Protein AF-A0A3N5IYI3-F1 (afdb_monomer_lite)

Secondary structure (DSSP, 8-state):
--SS-EEEEETTTTEEEEE---TTSS-TT--THHHHHHHHHHHHHHHH-

Foldseek 3Di:
DQQQWDWDADPVLRDTDIDDDRCQVPHVPRPVSVVVVVVVVVVVVVVSD

Radius of gyration: 12.18 Å; chains: 1; bounding box: 24×15×36 Å

Structure (mmCIF, N/CA/C/O backbone):
data_AF-A0A3N5IYI3-F1
#
_entry.id   AF-A0A3N5IYI3-F1
#
loop_
_atom_site.group_PDB
_atom_site.id
_atom_site.type_symbol
_atom_site.label_atom_id
_atom_site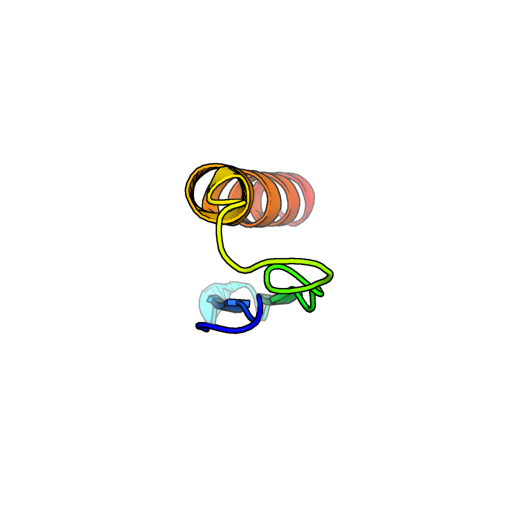.label_alt_id
_atom_site.label_comp_id
_atom_site.label_asym_id
_atom_site.label_entity_id
_atom_site.label_seq_id
_atom_site.pdbx_PDB_ins_code
_atom_site.Cartn_x
_atom_site.Cartn_y
_atom_site.Cartn_z
_atom_site.occupancy
_atom_site.B_iso_or_equiv
_atom_site.auth_seq_id
_atom_site.auth_comp_id
_atom_site.auth_asym_id
_atom_site.auth_atom_id
_atom_site.pdbx_PDB_model_num
ATOM 1 N N . GLY A 1 1 ? 7.800 -1.683 -1.443 1.00 90.25 1 GLY A N 1
ATOM 2 C CA . GLY A 1 1 ? 8.512 -2.774 -2.140 1.00 90.25 1 GLY A CA 1
ATOM 3 C C . GLY A 1 1 ? 8.703 -2.480 -3.621 1.00 90.25 1 GLY A C 1
ATOM 4 O O . GLY A 1 1 ? 7.867 -1.802 -4.218 1.00 90.25 1 GLY A O 1
ATOM 5 N N . PHE A 1 2 ? 9.797 -2.974 -4.207 1.00 92.62 2 PHE A N 1
ATOM 6 C CA . PHE A 1 2 ? 10.144 -2.796 -5.627 1.00 92.62 2 PHE A CA 1
ATOM 7 C C . PHE A 1 2 ? 9.119 -3.445 -6.569 1.00 92.62 2 PHE A C 1
ATOM 9 O O . PHE A 1 2 ? 8.561 -2.775 -7.435 1.00 92.62 2 PHE A O 1
ATOM 16 N N . THR A 1 3 ? 8.803 -4.721 -6.336 1.00 94.62 3 THR A N 1
ATOM 17 C CA . THR A 1 3 ? 7.877 -5.517 -7.160 1.00 94.62 3 THR A CA 1
ATOM 18 C C . THR A 1 3 ? 6.426 -5.064 -7.078 1.00 94.62 3 THR A C 1
ATOM 20 O O . THR A 1 3 ? 5.648 -5.384 -7.967 1.00 94.62 3 THR A O 1
ATOM 23 N N . GLY A 1 4 ? 6.065 -4.295 -6.050 1.00 95.25 4 GLY A N 1
ATOM 24 C CA . GLY A 1 4 ? 4.696 -3.839 -5.850 1.00 95.25 4 GLY A CA 1
ATOM 25 C C . GLY A 1 4 ? 4.251 -3.802 -4.395 1.00 95.25 4 GLY A C 1
ATOM 26 O O . GLY A 1 4 ? 3.459 -2.932 -4.043 1.00 95.25 4 GLY A O 1
ATOM 27 N N . THR A 1 5 ? 4.842 -4.640 -3.542 1.00 96.50 5 THR A N 1
ATOM 28 C CA . THR A 1 5 ? 4.459 -4.826 -2.133 1.00 96.50 5 THR A CA 1
ATOM 29 C C . THR A 1 5 ? 4.400 -3.525 -1.331 1.00 96.50 5 THR A C 1
ATOM 31 O O . THR A 1 5 ? 5.333 -2.713 -1.393 1.00 96.50 5 THR A O 1
ATOM 34 N N . SER A 1 6 ? 3.342 -3.355 -0.544 1.00 96.88 6 SER A N 1
ATOM 35 C CA . SER A 1 6 ? 3.209 -2.344 0.507 1.00 96.88 6 SER A CA 1
ATOM 36 C C . SER A 1 6 ? 2.659 -3.002 1.766 1.00 96.88 6 SER A C 1
ATOM 38 O O . SER A 1 6 ? 1.770 -3.841 1.674 1.00 96.88 6 SER A O 1
ATOM 40 N N . PHE A 1 7 ? 3.176 -2.596 2.916 1.00 96.56 7 PHE A N 1
ATOM 41 C CA . PHE A 1 7 ? 2.752 -3.054 4.232 1.00 96.56 7 PHE A CA 1
ATOM 42 C C . PHE A 1 7 ? 2.580 -1.819 5.109 1.00 96.56 7 PHE A C 1
ATOM 44 O O . PHE A 1 7 ? 3.440 -0.934 5.071 1.00 96.56 7 PHE A O 1
ATOM 51 N N . TRP A 1 8 ? 1.486 -1.758 5.854 1.00 96.44 8 TRP A N 1
ATOM 52 C CA . TRP A 1 8 ? 1.224 -0.720 6.839 1.00 96.44 8 TRP A CA 1
ATOM 53 C C . TRP A 1 8 ? 0.444 -1.326 8.005 1.00 96.44 8 TRP A C 1
ATOM 55 O O . TRP A 1 8 ? -0.468 -2.115 7.778 1.00 96.44 8 TRP A O 1
ATOM 65 N N . PHE A 1 9 ? 0.834 -0.990 9.231 1.00 96.69 9 PHE A N 1
ATOM 66 C CA . PHE A 1 9 ? 0.188 -1.461 10.449 1.00 96.69 9 PHE A CA 1
ATOM 67 C C . PHE A 1 9 ? -0.059 -0.265 11.370 1.00 96.69 9 PHE A C 1
ATOM 69 O O . PHE A 1 9 ? 0.895 0.410 11.764 1.00 96.69 9 PHE A O 1
ATOM 76 N N . ASP A 1 10 ? -1.327 -0.002 11.678 1.00 96.25 10 ASP A N 1
ATOM 77 C CA . ASP A 1 10 ? -1.762 0.947 12.701 1.00 96.25 10 ASP A CA 1
ATOM 78 C C . ASP A 1 10 ? -2.059 0.177 13.997 1.00 96.25 10 ASP A C 1
ATOM 80 O O . ASP A 1 10 ? -2.980 -0.638 14.051 1.00 96.25 10 ASP A O 1
ATOM 84 N N . LEU A 1 11 ? -1.241 0.415 15.026 1.00 95.69 11 LEU A N 1
ATOM 85 C CA . LEU A 1 11 ? -1.323 -0.280 16.315 1.00 95.69 11 LEU A CA 1
ATOM 86 C C . LEU A 1 11 ? -2.499 0.185 17.176 1.00 95.69 11 LEU A C 1
ATOM 88 O O . LEU A 1 11 ? -3.020 -0.601 17.960 1.00 95.69 11 LEU A O 1
ATOM 92 N N . GLU A 1 12 ? -2.903 1.452 17.066 1.00 95.31 12 GLU A N 1
ATOM 93 C CA . GLU A 1 12 ? -4.002 1.997 17.873 1.00 95.31 12 GLU A CA 1
ATOM 94 C C . GLU A 1 12 ? -5.339 1.388 17.454 1.00 95.31 12 GLU A C 1
ATOM 96 O O . GLU A 1 12 ? -6.230 1.197 18.281 1.00 95.31 12 GLU A O 1
ATOM 101 N N . ARG A 1 13 ? -5.469 1.085 16.160 1.00 92.88 13 ARG A N 1
ATOM 102 C CA . ARG A 1 13 ? -6.694 0.569 15.538 1.00 92.88 13 ARG A CA 1
ATOM 103 C C . ARG A 1 13 ? -6.657 -0.928 15.254 1.00 92.88 13 ARG A C 1
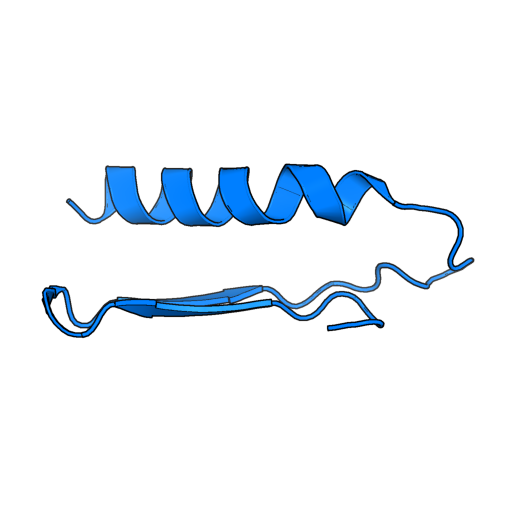ATOM 105 O O . ARG A 1 13 ? -7.605 -1.428 14.653 1.00 92.88 13 ARG A O 1
ATOM 112 N N . ASP A 1 14 ? -5.573 -1.604 15.636 1.00 95.94 14 ASP A N 1
ATOM 113 C CA . ASP A 1 14 ? -5.283 -3.003 15.292 1.00 95.94 14 ASP A CA 1
ATOM 114 C C . ASP A 1 14 ? -5.509 -3.300 13.791 1.00 95.94 14 ASP A C 1
ATOM 116 O O . ASP A 1 14 ? -6.076 -4.320 13.396 1.00 95.94 14 ASP A O 1
ATOM 120 N N . LEU A 1 15 ? -5.106 -2.356 12.928 1.00 96.19 15 LEU A N 1
ATOM 121 C CA . LEU A 1 15 ? -5.382 -2.386 11.490 1.00 96.19 15 LEU A CA 1
ATOM 122 C C . LEU A 1 15 ? -4.116 -2.704 10.699 1.00 96.19 15 LEU A C 1
ATOM 124 O O . LEU A 1 15 ? -3.222 -1.869 10.550 1.00 96.19 15 LEU A O 1
ATOM 128 N N . LEU A 1 16 ? -4.081 -3.897 10.109 1.0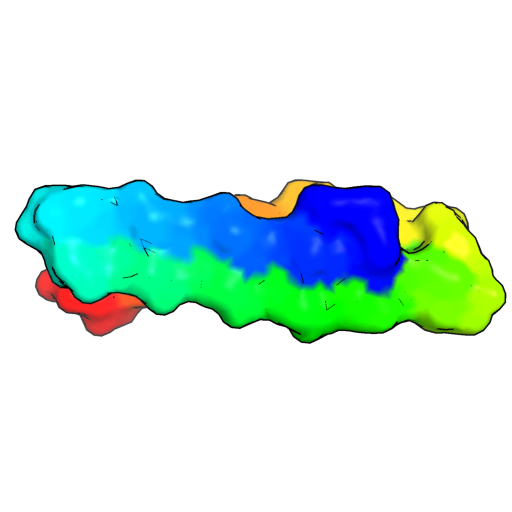0 97.25 16 LEU A N 1
ATOM 129 C CA . LEU A 1 16 ? -3.019 -4.336 9.210 1.00 97.25 16 LEU A CA 1
ATOM 130 C C . LEU A 1 16 ? -3.470 -4.291 7.743 1.00 97.25 16 LEU A C 1
ATOM 132 O O . LEU A 1 16 ? -4.373 -5.021 7.336 1.00 97.25 16 LEU A O 1
ATOM 136 N N . VAL A 1 17 ? -2.776 -3.505 6.916 1.00 97.38 17 VAL A N 1
ATOM 137 C CA . VAL A 1 17 ? -3.022 -3.408 5.471 1.00 97.38 17 VAL A CA 1
ATOM 138 C C . VAL A 1 17 ? -1.823 -3.924 4.676 1.00 97.38 17 VAL A C 1
ATOM 140 O O . VAL A 1 17 ? -0.718 -3.372 4.718 1.00 97.38 17 VAL A O 1
ATOM 143 N N . ILE A 1 18 ? -2.059 -4.968 3.877 1.00 97.75 18 ILE A N 1
ATOM 144 C CA . ILE A 1 18 ? -1.062 -5.576 2.988 1.00 97.75 18 ILE A CA 1
ATOM 145 C C . ILE A 1 18 ? -1.541 -5.465 1.540 1.00 97.75 18 ILE A C 1
ATOM 147 O O . ILE A 1 18 ? -2.549 -6.049 1.155 1.00 97.75 18 ILE A O 1
ATOM 151 N N . LEU A 1 19 ? -0.780 -4.749 0.711 1.00 97.50 19 LEU A N 1
ATOM 152 C CA . LEU A 1 19 ? -1.028 -4.621 -0.724 1.00 97.50 19 LEU A CA 1
ATOM 153 C C . LEU A 1 19 ? 0.035 -5.390 -1.506 1.00 97.50 19 LEU A C 1
ATOM 155 O O . LEU A 1 19 ? 1.209 -5.005 -1.521 1.00 97.50 19 LEU A O 1
ATOM 159 N N . LEU A 1 20 ? -0.388 -6.431 -2.221 1.00 97.00 20 LEU A N 1
ATOM 160 C CA . LEU A 1 20 ? 0.448 -7.203 -3.139 1.00 97.00 20 LEU A CA 1
ATOM 161 C C . LEU A 1 20 ? 0.040 -6.892 -4.579 1.00 97.00 20 LEU A C 1
ATOM 163 O O . LEU A 1 20 ? -1.133 -6.942 -4.930 1.00 97.00 20 LEU A O 1
ATOM 167 N N . THR A 1 21 ? 1.011 -6.535 -5.417 1.00 95.19 21 THR A N 1
ATOM 168 C CA . THR A 1 21 ? 0.775 -6.212 -6.831 1.00 95.19 21 THR A CA 1
ATOM 169 C C . THR A 1 21 ? 1.947 -6.679 -7.683 1.00 95.19 21 THR A C 1
ATOM 171 O O . THR A 1 21 ? 3.064 -6.823 -7.186 1.00 95.19 21 THR A O 1
ATOM 174 N N . ASN A 1 22 ? 1.702 -6.830 -8.984 1.00 95.38 22 ASN A N 1
ATOM 175 C CA . ASN A 1 22 ? 2.710 -7.192 -9.979 1.00 95.38 22 ASN A CA 1
ATOM 176 C C . ASN A 1 22 ? 3.223 -5.950 -10.725 1.00 95.38 22 ASN A C 1
ATOM 178 O O . ASN A 1 22 ? 3.196 -5.902 -11.952 1.00 95.38 22 ASN A O 1
ATOM 182 N N . ARG A 1 23 ? 3.672 -4.911 -10.008 1.00 95.19 23 ARG A N 1
ATOM 183 C CA . ARG A 1 23 ? 4.032 -3.606 -10.604 1.00 95.19 23 ARG A CA 1
ATOM 184 C C . ARG A 1 23 ? 5.111 -3.696 -11.689 1.00 95.19 23 ARG A C 1
ATOM 186 O O . ARG A 1 23 ? 5.183 -2.823 -12.546 1.00 95.19 23 ARG A O 1
ATOM 193 N N . VAL A 1 24 ? 5.966 -4.714 -11.628 1.00 96.50 24 VAL A N 1
ATOM 194 C CA . VAL A 1 24 ? 7.079 -4.908 -12.569 1.00 96.50 24 VAL A CA 1
ATOM 195 C C . VAL A 1 24 ? 6.731 -5.775 -13.782 1.00 96.50 24 VAL A C 1
ATOM 197 O O . VAL A 1 24 ? 7.581 -5.931 -14.655 1.00 96.50 24 VAL A O 1
ATOM 200 N N . HIS A 1 25 ? 5.519 -6.337 -13.850 1.00 94.62 25 HIS A N 1
ATOM 201 C CA . HIS A 1 25 ? 5.072 -7.155 -14.976 1.00 94.62 25 HIS A CA 1
ATOM 202 C C . HIS A 1 25 ? 4.153 -6.353 -15.918 1.00 94.62 25 HIS A C 1
ATOM 204 O O . HIS A 1 25 ? 3.238 -5.684 -15.436 1.00 94.62 25 HIS A O 1
ATOM 210 N N . PRO A 1 26 ? 4.342 -6.426 -17.251 1.00 9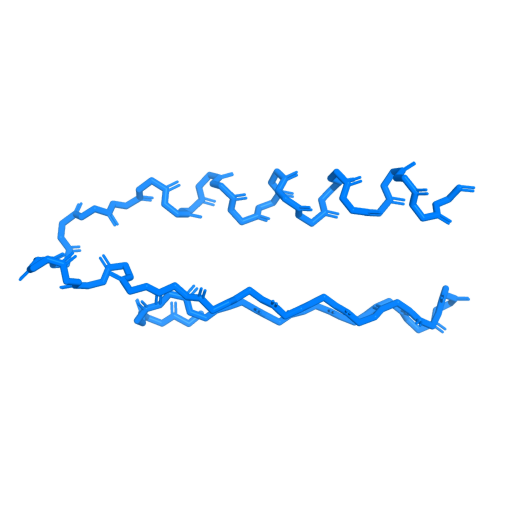5.12 26 PRO A N 1
ATOM 211 C CA . PRO A 1 26 ? 5.45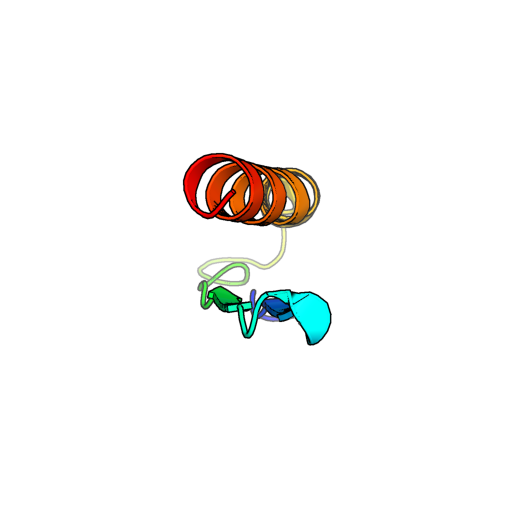4 -7.069 -17.965 1.00 95.12 26 PRO A CA 1
ATOM 212 C C . PRO A 1 26 ? 6.753 -6.244 -17.934 1.00 95.12 26 PRO A C 1
ATOM 214 O O . PRO A 1 26 ? 7.815 -6.762 -18.267 1.00 95.12 26 PRO A O 1
ATOM 217 N N . THR A 1 27 ? 6.688 -4.968 -17.538 1.00 95.94 27 THR A N 1
ATOM 218 C CA . THR A 1 27 ? 7.856 -4.086 -17.416 1.00 95.94 27 THR A CA 1
ATOM 219 C C . THR A 1 27 ? 7.813 -3.279 -16.117 1.00 95.94 27 THR A C 1
ATOM 221 O O . THR A 1 27 ? 6.761 -3.043 -15.526 1.00 95.94 27 THR A O 1
ATOM 224 N N . ARG A 1 28 ? 8.977 -2.780 -15.686 1.00 95.75 28 ARG A N 1
ATOM 225 C CA . ARG A 1 28 ? 9.118 -1.933 -14.489 1.00 95.75 28 ARG A CA 1
ATOM 226 C C . ARG A 1 28 ? 8.795 -0.453 -14.708 1.00 95.75 28 ARG A C 1
ATOM 228 O O . ARG A 1 28 ? 9.011 0.325 -13.789 1.00 95.75 28 ARG A O 1
ATOM 235 N N . THR A 1 29 ? 8.327 -0.034 -15.883 1.00 97.12 29 THR A N 1
ATOM 236 C CA . THR A 1 29 ? 8.123 1.399 -16.181 1.00 97.12 29 THR A CA 1
ATOM 237 C C . THR A 1 29 ? 6.834 1.963 -15.584 1.00 97.12 29 THR A C 1
ATOM 239 O O . THR A 1 29 ? 6.686 3.180 -15.483 1.00 97.12 29 THR A O 1
ATOM 242 N N . ASN A 1 30 ? 5.897 1.107 -15.161 1.00 94.25 30 ASN A N 1
ATOM 243 C CA . ASN A 1 30 ? 4.667 1.551 -14.521 1.00 94.25 30 ASN A CA 1
ATOM 244 C C . ASN A 1 30 ? 4.932 2.053 -13.091 1.00 94.25 30 ASN A C 1
ATOM 246 O O . ASN A 1 30 ? 5.053 1.286 -12.136 1.00 94.25 30 ASN A O 1
ATOM 250 N N . GLU A 1 31 ? 4.972 3.372 -12.943 1.00 95.12 31 GLU A N 1
ATOM 251 C CA . GLU A 1 31 ? 5.191 4.050 -11.664 1.00 95.12 31 GLU A CA 1
ATOM 252 C C . GLU A 1 31 ? 3.883 4.482 -10.971 1.00 95.12 31 GLU A C 1
ATOM 254 O O . GLU A 1 31 ? 3.936 5.034 -9.869 1.00 95.12 31 GLU A O 1
ATOM 259 N N . LYS A 1 32 ? 2.700 4.199 -11.552 1.00 94.81 32 LYS A N 1
ATOM 260 C CA . LYS A 1 32 ? 1.386 4.635 -11.019 1.00 94.81 32 LYS A CA 1
ATOM 261 C C . LYS A 1 32 ? 1.130 4.154 -9.590 1.00 94.81 32 LYS A C 1
ATOM 263 O O . LYS A 1 32 ? 0.423 4.815 -8.829 1.00 94.81 32 LYS A O 1
ATOM 268 N N . ILE A 1 33 ? 1.763 3.047 -9.196 1.00 95.75 33 ILE A N 1
ATOM 269 C CA . ILE A 1 33 ? 1.659 2.514 -7.838 1.00 95.75 33 ILE A CA 1
ATOM 270 C C . ILE A 1 33 ? 2.113 3.511 -6.765 1.00 95.75 33 ILE A C 1
ATOM 272 O O . ILE A 1 33 ? 1.630 3.446 -5.639 1.00 95.75 33 ILE A O 1
ATOM 276 N N . LYS A 1 34 ? 3.033 4.432 -7.091 1.00 94.50 34 LYS A N 1
ATOM 277 C CA . LYS A 1 34 ? 3.536 5.429 -6.135 1.00 94.50 34 LYS A CA 1
ATOM 278 C C . LYS A 1 34 ? 2.406 6.312 -5.614 1.00 94.50 34 LYS A C 1
ATOM 280 O O . LYS A 1 34 ? 2.342 6.547 -4.417 1.00 94.50 34 LYS A O 1
ATOM 285 N N . ARG A 1 35 ? 1.499 6.731 -6.505 1.00 96.81 35 ARG A N 1
ATOM 286 C CA . ARG A 1 35 ? 0.296 7.491 -6.144 1.00 96.81 35 ARG A CA 1
ATOM 287 C C . ARG A 1 35 ? -0.800 6.592 -5.574 1.00 96.81 35 ARG A C 1
ATOM 289 O O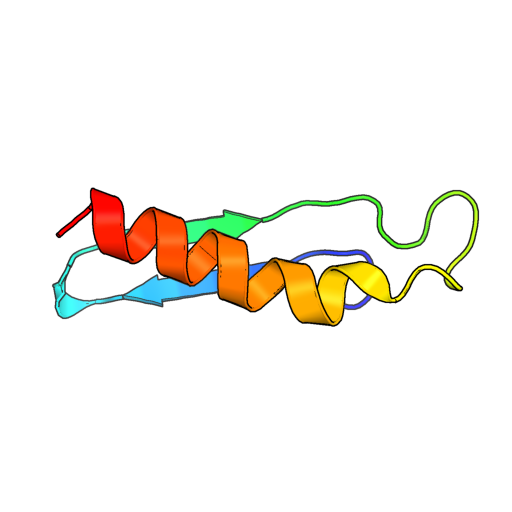 . ARG A 1 35 ? -1.517 7.015 -4.684 1.00 96.81 35 ARG A O 1
ATOM 296 N N . PHE A 1 36 ? -0.938 5.366 -6.078 1.00 96.62 36 PHE A N 1
ATOM 297 C CA . PHE A 1 36 ? -2.001 4.457 -5.641 1.00 96.62 36 PHE A CA 1
ATOM 298 C C . PHE A 1 36 ? -1.828 3.960 -4.198 1.00 96.62 36 PHE A C 1
ATOM 300 O O . PHE A 1 36 ? -2.819 3.801 -3.497 1.00 96.62 36 PHE A O 1
ATOM 307 N N . ARG A 1 37 ? -0.585 3.740 -3.742 1.00 96.12 37 ARG A N 1
ATOM 308 C CA . ARG A 1 37 ? -0.293 3.270 -2.377 1.00 96.12 37 ARG A CA 1
ATOM 309 C C . ARG A 1 37 ? -0.949 4.121 -1.284 1.00 96.12 37 ARG A C 1
ATOM 311 O O . ARG A 1 37 ? -1.715 3.535 -0.535 1.00 96.12 37 ARG A O 1
ATOM 318 N N . PRO A 1 38 ? -0.692 5.438 -1.172 1.00 96.62 38 PRO A N 1
ATOM 319 C CA . PRO A 1 38 ? -1.345 6.238 -0.138 1.00 96.62 38 PRO A CA 1
ATOM 320 C C . PRO A 1 38 ? -2.870 6.213 -0.290 1.00 96.62 38 PRO A C 1
ATOM 322 O O . PRO A 1 38 ? -3.555 5.937 0.678 1.00 96.62 38 PRO A O 1
ATOM 325 N N . LEU A 1 39 ? -3.399 6.326 -1.517 1.00 97.69 39 LEU A N 1
ATOM 326 C CA . LEU A 1 39 ? -4.849 6.355 -1.754 1.00 97.69 39 LEU A CA 1
ATOM 327 C C . LEU A 1 39 ? -5.596 5.131 -1.210 1.00 97.69 39 LEU A C 1
ATOM 329 O O . LEU A 1 39 ? -6.671 5.283 -0.642 1.00 97.69 39 LEU A O 1
ATOM 333 N N . ILE A 1 40 ? -5.064 3.919 -1.408 1.00 97.00 40 ILE A N 1
ATOM 334 C CA . ILE A 1 40 ? -5.737 2.712 -0.915 1.00 97.00 40 ILE A CA 1
ATOM 335 C C . ILE A 1 40 ? -5.609 2.569 0.606 1.00 97.00 40 ILE A C 1
ATOM 337 O O . ILE A 1 40 ? -6.564 2.136 1.241 1.00 97.00 40 ILE A O 1
ATOM 341 N N . HIS A 1 41 ? -4.470 2.963 1.191 1.00 96.88 41 HIS A N 1
ATOM 342 C CA . HIS A 1 41 ? -4.288 2.960 2.649 1.00 96.88 41 HIS A CA 1
ATOM 343 C C . HIS A 1 41 ? -5.212 3.979 3.322 1.00 96.88 41 HIS A C 1
ATOM 345 O O . HIS A 1 41 ? -5.917 3.611 4.255 1.00 96.88 41 HIS A O 1
ATOM 351 N N . ASP A 1 42 ? -5.287 5.203 2.792 1.00 97.06 42 ASP A N 1
ATOM 352 C CA . ASP A 1 42 ? -6.164 6.269 3.291 1.00 97.06 42 ASP A CA 1
ATOM 353 C C . ASP A 1 42 ? -7.640 5.866 3.197 1.00 97.06 42 ASP A C 1
ATOM 355 O O . ASP A 1 42 ? -8.407 6.067 4.137 1.00 97.06 42 ASP A O 1
ATOM 359 N N . LEU A 1 43 ? -8.043 5.251 2.077 1.00 97.75 43 LEU A N 1
ATOM 360 C CA . LEU A 1 43 ? -9.410 4.766 1.901 1.00 97.75 43 LEU A CA 1
ATOM 361 C C . LEU A 1 43 ? -9.750 3.684 2.930 1.00 97.75 43 LEU A C 1
ATOM 363 O O . LEU A 1 43 ? -10.781 3.786 3.591 1.00 97.75 43 LEU A O 1
ATOM 367 N N . ILE A 1 44 ? -8.890 2.674 3.089 1.00 97.19 44 ILE A N 1
ATOM 368 C CA . ILE A 1 44 ? -9.112 1.598 4.065 1.00 97.19 44 ILE A CA 1
ATOM 369 C C . ILE A 1 44 ? -9.175 2.173 5.482 1.00 97.19 44 ILE A C 1
ATOM 371 O O . ILE A 1 44 ? -10.095 1.843 6.223 1.00 97.19 44 ILE A O 1
ATOM 375 N N . PHE A 1 45 ? -8.263 3.082 5.831 1.00 96.56 45 PHE A N 1
ATOM 376 C CA . PHE A 1 45 ? -8.278 3.765 7.123 1.00 96.56 45 PHE A CA 1
ATOM 377 C C . PHE A 1 45 ? -9.580 4.541 7.359 1.00 96.56 45 PHE A C 1
ATOM 379 O O . PHE A 1 45 ? -10.162 4.448 8.438 1.00 96.56 45 PHE A O 1
ATOM 386 N N . SER A 1 46 ? -10.067 5.265 6.344 1.00 96.31 46 SER A N 1
ATOM 387 C CA . SER A 1 46 ? -11.294 6.065 6.446 1.00 96.31 46 SER A CA 1
ATOM 388 C C . SER A 1 46 ? -12.569 5.242 6.617 1.00 96.31 46 SER A C 1
ATOM 390 O O . SER A 1 46 ? -13.523 5.745 7.190 1.00 96.31 46 SER A O 1
ATOM 392 N N . VAL A 1 47 ? -12.598 4.006 6.108 1.00 95.06 47 VAL A N 1
ATOM 393 C CA . VAL A 1 47 ? -13.753 3.098 6.230 1.00 95.06 47 VAL A CA 1
ATOM 394 C C . VAL A 1 47 ? -13.660 2.243 7.496 1.00 95.06 47 VAL A C 1
ATOM 396 O O . VAL A 1 47 ? -14.674 1.749 7.977 1.00 95.06 47 VAL A O 1
ATOM 399 N N . TRP A 1 48 ? -12.449 2.042 8.022 1.00 94.44 48 TRP A N 1
ATOM 400 C CA . TRP A 1 48 ? -12.224 1.344 9.288 1.00 94.44 48 TRP A CA 1
ATOM 401 C C . TRP A 1 48 ? -12.535 2.213 10.515 1.00 94.44 48 TRP A C 1
ATOM 403 O O . TRP A 1 48 ? -12.889 1.672 11.560 1.00 94.44 48 TRP A O 1
ATOM 413 N N . THR A 1 49 ? -12.370 3.535 10.387 1.00 76.50 49 THR A N 1
ATOM 414 C CA . THR A 1 49 ? -12.739 4.524 11.415 1.00 76.50 49 THR A CA 1
ATOM 415 C C . THR A 1 49 ? -14.250 4.719 11.456 1.00 76.50 49 THR A C 1
ATOM 417 O O . THR A 1 49 ? -14.792 4.797 12.581 1.00 76.50 49 THR A O 1
#

pLDDT: mean 95.49, std 3.08, range [76.5, 97.75]

Sequence (49 aa):
GFTGTSFWFDLERDLLVILLTNRVHPTRTNEKIKRFRPLIHDLIFSVWT